Protein AF-A0A967GUB7-F1 (afdb_monomer_lite)

Sequence (92 aa):
MTVHAAEPRYLDQEGNERPPEPWEDADLHLAVVDDHRQTLAEADLWWTHTPALESETPGCIGNFSASNRTSAARLLEAARQHLREAGCSVAV

Foldseek 3Di:
DDKDKDQDFDADPVRDGDDDDPVRRFPIKIFDADPVRDTQWIWTKHQPDDDDDVPWREMETDPTDGNDPVRNVVRVVVNVVVCVVVVGPYYD

Secondary structure (DSSP, 8-state):
-EEEEE----B-TTS-B-PPPTTT--SEEEEEE-TT--EEEEEEEESSSPPPBTTB-EEEEEEEEESSHHHHHHHHHHHHHHHHHTT-SEE-

Structure (mmCIF, N/CA/C/O backbone):
data_AF-A0A967GUB7-F1
#
_entry.id   AF-A0A967GUB7-F1
#
loop_
_atom_site.group_PDB
_atom_site.id
_atom_site.type_symbol
_atom_site.label_atom_id
_atom_site.label_alt_id
_atom_site.label_comp_id
_atom_site.label_asym_id
_atom_site.label_entity_id
_atom_site.label_seq_id
_atom_site.pdbx_PDB_ins_code
_atom_site.Cartn_x
_atom_site.Cartn_y
_atom_site.Cartn_z
_atom_site.occupancy
_atom_site.B_iso_or_equiv
_atom_site.auth_seq_id
_atom_site.auth_comp_id
_atom_site.auth_asym_id
_atom_site.auth_atom_id
_atom_site.pdbx_PDB_model_num
ATOM 1 N N . MET A 1 1 ? 12.360 -4.449 -11.241 1.00 80.12 1 MET A N 1
ATOM 2 C CA . MET A 1 1 ? 11.071 -4.083 -10.587 1.00 80.12 1 MET A CA 1
ATOM 3 C C . MET A 1 1 ? 11.211 -4.066 -9.070 1.00 80.12 1 MET A C 1
ATOM 5 O O . MET A 1 1 ? 11.314 -5.140 -8.472 1.00 80.12 1 MET A O 1
ATOM 9 N N . THR A 1 2 ? 11.152 -2.879 -8.473 1.00 88.50 2 THR A N 1
ATOM 10 C CA . THR A 1 2 ? 11.362 -2.625 -7.034 1.00 88.50 2 THR A CA 1
ATOM 11 C C . THR A 1 2 ? 10.197 -1.808 -6.477 1.00 88.50 2 THR A C 1
ATOM 13 O O . THR A 1 2 ? 9.624 -1.010 -7.214 1.00 88.50 2 THR A O 1
ATOM 16 N N . VAL A 1 3 ? 9.830 -2.015 -5.207 1.00 87.38 3 VAL A N 1
ATOM 17 C CA . VAL A 1 3 ? 8.839 -1.179 -4.507 1.00 87.38 3 VAL A CA 1
ATOM 18 C C . VAL A 1 3 ? 9.575 -0.099 -3.720 1.00 87.38 3 VAL A C 1
ATOM 20 O O . VAL A 1 3 ? 10.513 -0.408 -2.987 1.00 87.38 3 VAL A O 1
ATOM 23 N N . HIS A 1 4 ? 9.156 1.148 -3.883 1.00 90.38 4 HIS A N 1
ATOM 24 C CA . HIS A 1 4 ? 9.618 2.298 -3.124 1.00 90.38 4 HIS A CA 1
ATOM 25 C C . HIS A 1 4 ? 8.508 2.775 -2.200 1.00 90.38 4 HIS A C 1
ATOM 27 O O . HIS A 1 4 ? 7.347 2.811 -2.600 1.00 90.38 4 HIS A O 1
ATOM 33 N N . ALA A 1 5 ? 8.900 3.150 -0.989 1.00 87.25 5 ALA A N 1
ATOM 34 C CA . ALA A 1 5 ? 8.053 3.796 -0.006 1.00 87.25 5 ALA A CA 1
ATOM 35 C C . ALA A 1 5 ? 8.623 5.191 0.258 1.00 87.25 5 ALA A C 1
ATOM 37 O O . ALA A 1 5 ? 9.836 5.332 0.450 1.00 87.25 5 ALA A O 1
ATOM 38 N N . ALA A 1 6 ? 7.773 6.208 0.211 1.00 84.69 6 ALA A N 1
ATOM 39 C CA . ALA A 1 6 ? 8.151 7.592 0.451 1.00 84.69 6 ALA A CA 1
ATOM 40 C C . ALA A 1 6 ? 7.011 8.336 1.145 1.00 84.69 6 ALA A C 1
ATOM 42 O O . ALA A 1 6 ? 5.844 7.978 0.992 1.00 84.69 6 ALA A O 1
ATOM 43 N N . GLU A 1 7 ? 7.354 9.394 1.873 1.00 79.69 7 GLU A N 1
ATOM 44 C CA . GLU A 1 7 ? 6.352 10.366 2.302 1.00 79.69 7 GLU A CA 1
ATOM 45 C C . GLU A 1 7 ? 5.744 11.027 1.051 1.00 79.69 7 GLU A C 1
ATOM 47 O O . GLU A 1 7 ? 6.493 11.374 0.121 1.00 79.69 7 GLU A O 1
ATOM 52 N N . PRO A 1 8 ? 4.412 11.173 0.979 1.00 79.25 8 PRO A N 1
ATOM 53 C CA . PRO A 1 8 ? 3.777 11.825 -0.154 1.00 79.25 8 PRO A CA 1
ATOM 54 C C . PRO A 1 8 ? 4.238 13.279 -0.282 1.00 79.25 8 PRO A C 1
ATOM 56 O O . PRO A 1 8 ? 4.496 13.968 0.706 1.00 79.25 8 PRO A O 1
ATOM 59 N N . ARG A 1 9 ? 4.318 13.770 -1.520 1.00 80.06 9 ARG A N 1
ATOM 60 C CA . ARG A 1 9 ? 4.641 15.174 -1.805 1.00 80.06 9 ARG A CA 1
ATOM 61 C C . ARG A 1 9 ? 3.491 15.803 -2.568 1.00 80.06 9 ARG A C 1
ATOM 63 O O . ARG A 1 9 ? 3.180 15.381 -3.679 1.00 80.06 9 ARG A O 1
ATOM 70 N N . TYR A 1 10 ? 2.894 16.833 -1.982 1.00 80.38 10 TYR A N 1
ATOM 71 C CA . TYR A 1 10 ? 1.780 17.561 -2.577 1.00 80.38 10 TYR A CA 1
ATOM 72 C C . TYR A 1 10 ? 2.315 18.786 -3.287 1.00 80.38 10 TYR A C 1
ATOM 74 O O . TYR A 1 10 ? 2.900 19.677 -2.669 1.00 80.38 10 TYR A O 1
ATOM 82 N N . LEU A 1 11 ? 2.124 18.809 -4.601 1.00 83.81 11 LEU A N 1
ATOM 83 C CA . LEU A 1 11 ? 2.523 19.925 -5.438 1.00 83.81 11 LEU A CA 1
ATOM 84 C C . LEU A 1 11 ? 1.287 20.731 -5.845 1.00 83.81 11 LEU A C 1
ATOM 86 O O . LEU A 1 11 ? 0.193 20.184 -6.025 1.00 83.81 11 LEU A O 1
ATOM 90 N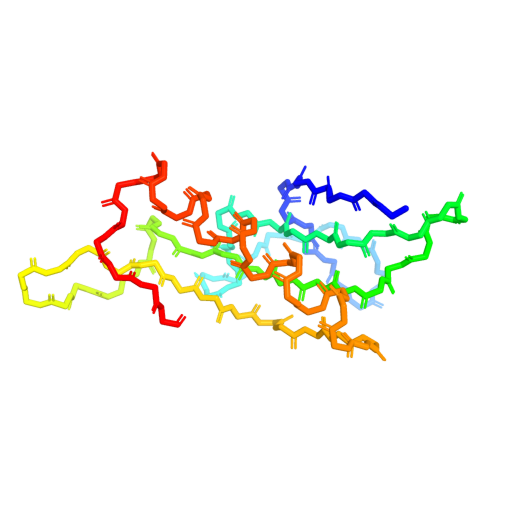 N . ASP A 1 12 ? 1.436 22.046 -5.942 1.00 83.12 12 ASP A N 1
ATOM 91 C CA . ASP A 1 12 ? 0.451 22.905 -6.593 1.00 83.12 12 ASP A CA 1
ATOM 92 C C . ASP A 1 12 ? 0.517 22.765 -8.130 1.00 83.12 12 ASP A C 1
ATOM 94 O O . ASP A 1 12 ? 1.276 21.966 -8.684 1.00 83.12 12 ASP A O 1
ATOM 98 N N . GLN A 1 13 ? -0.301 23.541 -8.845 1.00 80.25 13 GLN A N 1
ATOM 99 C CA . GLN A 1 13 ? -0.334 23.517 -10.314 1.00 80.25 13 GLN A CA 1
ATOM 100 C C . GLN A 1 13 ? 0.966 24.020 -10.964 1.00 80.25 13 GLN A C 1
ATOM 102 O O . GLN A 1 13 ? 1.182 23.793 -12.154 1.00 80.25 13 GLN A O 1
ATOM 107 N N . GLU A 1 14 ? 1.819 24.699 -10.200 1.00 85.00 14 GLU A N 1
ATOM 108 C CA . GLU A 1 14 ? 3.097 25.262 -10.635 1.00 85.00 14 GLU A CA 1
ATOM 109 C C . GLU A 1 14 ? 4.279 24.345 -10.269 1.00 85.00 14 GLU A C 1
ATOM 111 O O . GLU A 1 14 ? 5.414 24.607 -10.669 1.00 85.00 14 GLU A O 1
ATOM 116 N N . GLY A 1 15 ? 4.015 23.236 -9.569 1.00 83.50 15 GLY A N 1
ATOM 117 C CA . GLY A 1 15 ? 5.019 22.269 -9.139 1.00 83.50 15 GLY A CA 1
ATOM 118 C C . GLY A 1 15 ? 5.715 22.627 -7.823 1.00 83.50 15 GLY A C 1
ATOM 119 O O . GLY A 1 15 ? 6.735 22.012 -7.510 1.00 83.50 15 GLY A O 1
ATOM 120 N N . ASN A 1 16 ? 5.202 23.592 -7.055 1.00 87.62 16 ASN A N 1
ATOM 121 C CA . ASN A 1 16 ? 5.749 23.942 -5.744 1.00 87.62 16 ASN A CA 1
ATOM 122 C C . ASN A 1 16 ? 5.135 23.075 -4.643 1.00 87.62 16 ASN A C 1
ATOM 124 O O . ASN A 1 16 ? 3.958 22.725 -4.707 1.00 87.62 16 ASN A O 1
ATOM 128 N N . GLU A 1 17 ? 5.915 22.772 -3.602 1.00 84.06 17 GLU A N 1
ATOM 129 C CA . GLU A 1 17 ? 5.412 22.071 -2.416 1.00 84.06 17 GLU A CA 1
ATOM 130 C C . GLU A 1 17 ? 4.353 22.919 -1.700 1.00 84.06 17 GLU A C 1
ATOM 132 O O . GLU A 1 17 ? 4.584 24.085 -1.372 1.00 84.06 17 GLU A O 1
ATOM 137 N N . ARG A 1 18 ? 3.195 22.315 -1.431 1.00 87.56 18 ARG A N 1
ATOM 138 C CA . ARG A 1 18 ? 2.109 22.903 -0.642 1.00 87.56 18 ARG A CA 1
ATOM 139 C C . ARG A 1 18 ? 1.756 21.985 0.529 1.00 87.56 18 ARG A C 1
ATOM 141 O O . ARG A 1 18 ? 1.997 20.781 0.442 1.00 87.56 18 ARG A O 1
ATOM 148 N N . PRO A 1 19 ? 1.165 22.511 1.612 1.00 79.38 19 PRO A N 1
ATOM 149 C CA . PRO A 1 19 ? 0.569 21.651 2.624 1.00 79.38 19 PRO A CA 1
ATOM 150 C C . PRO A 1 19 ? -0.539 20.780 2.000 1.00 79.38 19 PRO A C 1
ATOM 152 O O . PRO A 1 19 ? -1.275 21.272 1.133 1.00 79.38 19 PRO A O 1
ATOM 155 N N . PRO A 1 20 ? -0.659 19.506 2.413 1.00 75.25 20 PRO A N 1
ATOM 156 C CA . PRO A 1 20 ? -1.780 18.673 2.005 1.00 75.25 20 PRO A CA 1
ATOM 157 C C . PRO A 1 20 ? -3.093 19.269 2.502 1.00 75.25 20 PRO A C 1
ATOM 159 O O . PRO A 1 20 ? -3.168 19.811 3.609 1.00 75.25 20 PRO A O 1
ATOM 162 N N . GLU A 1 21 ? -4.153 19.121 1.713 1.00 76.31 21 GLU A N 1
ATOM 163 C CA . GLU A 1 21 ? -5.495 19.214 2.276 1.00 76.31 21 GLU A CA 1
ATOM 164 C C . GLU A 1 21 ? -5.708 18.061 3.281 1.00 76.31 21 GLU A C 1
ATOM 166 O O . GLU A 1 21 ? -5.088 17.005 3.148 1.00 76.31 21 GLU A O 1
ATOM 171 N N . PRO A 1 22 ? -6.604 18.192 4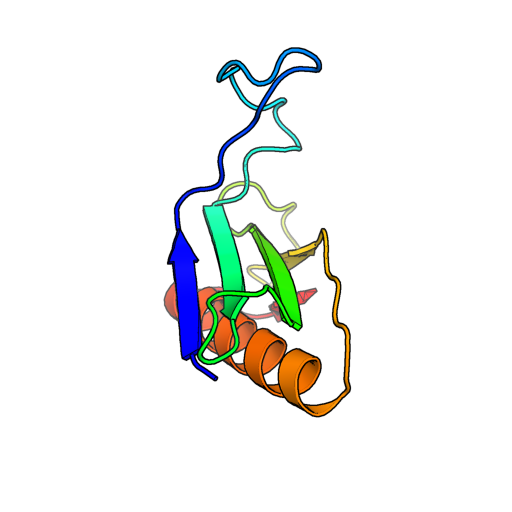.275 1.00 66.00 22 PRO A N 1
ATOM 172 C CA . PRO A 1 22 ? -6.758 17.185 5.333 1.00 66.00 22 PRO A CA 1
ATOM 173 C C . PRO A 1 22 ? -7.085 15.766 4.842 1.00 66.00 22 PRO A C 1
ATOM 175 O O . PRO A 1 22 ? -6.833 14.794 5.541 1.00 66.00 22 PRO A O 1
ATOM 178 N N . TRP A 1 23 ? -7.687 15.643 3.658 1.00 69.31 23 TRP A N 1
ATOM 179 C CA . TRP A 1 23 ? -8.004 14.364 3.014 1.00 69.31 23 TRP A CA 1
ATOM 180 C C . TRP A 1 23 ? -6.912 13.878 2.055 1.00 69.31 23 TRP A C 1
ATOM 182 O O . TRP A 1 23 ? -7.015 12.774 1.528 1.00 69.31 23 TRP A O 1
ATOM 192 N N . GLU A 1 24 ? -5.906 14.704 1.779 1.00 73.25 24 GLU A N 1
ATOM 193 C CA . GLU A 1 24 ? -4.775 14.351 0.930 1.00 73.25 24 GLU A CA 1
ATOM 194 C C . GLU A 1 24 ? -3.646 13.718 1.735 1.00 73.25 24 GLU A C 1
ATOM 196 O O . GLU A 1 24 ? -2.940 12.920 1.140 1.00 73.25 24 GLU A O 1
ATOM 201 N N . ASP A 1 25 ? -3.519 14.004 3.039 1.00 81.81 25 ASP A N 1
ATOM 202 C CA . ASP A 1 25 ? -2.409 13.612 3.926 1.00 81.81 25 ASP A CA 1
ATOM 203 C C . ASP A 1 25 ? -2.327 12.091 4.147 1.00 81.81 25 ASP A C 1
ATOM 205 O O . ASP A 1 25 ? -2.881 11.532 5.095 1.00 81.81 25 ASP A O 1
ATOM 209 N N . ALA A 1 26 ? -1.705 11.405 3.193 1.00 90.81 26 ALA A N 1
ATOM 210 C CA . ALA A 1 26 ? -1.475 9.976 3.240 1.00 90.81 26 ALA A CA 1
ATOM 211 C C . ALA A 1 26 ? -0.278 9.695 4.139 1.00 90.81 26 ALA A C 1
ATOM 213 O O . ALA A 1 26 ? 0.740 10.381 4.100 1.00 90.81 26 ALA A O 1
ATOM 214 N N . ASP A 1 27 ? -0.379 8.633 4.922 1.00 94.19 27 ASP A N 1
ATOM 215 C CA . ASP A 1 27 ? 0.714 8.209 5.782 1.00 94.19 27 ASP A CA 1
ATOM 216 C C . ASP A 1 27 ? 1.886 7.640 4.963 1.00 94.19 27 ASP A C 1
ATOM 218 O O . ASP A 1 27 ? 3.040 7.681 5.398 1.00 94.19 27 ASP A O 1
ATOM 222 N N . LEU A 1 28 ? 1.610 7.090 3.772 1.00 94.75 28 LEU A N 1
ATOM 223 C CA . LEU A 1 28 ? 2.641 6.533 2.901 1.00 94.75 28 LEU A CA 1
ATOM 224 C C . LEU A 1 28 ? 2.243 6.533 1.431 1.00 94.75 28 LEU A C 1
ATOM 226 O O . LEU A 1 28 ? 1.175 6.039 1.079 1.00 94.75 28 LEU A O 1
ATOM 230 N N . HIS A 1 29 ? 3.165 6.957 0.570 1.00 95.44 29 HIS A N 1
ATOM 231 C CA . HIS A 1 29 ? 3.093 6.716 -0.865 1.00 95.44 29 HIS A CA 1
ATOM 232 C C . HIS A 1 29 ? 3.948 5.499 -1.239 1.00 95.44 29 HIS A C 1
ATOM 234 O O . HIS A 1 29 ? 5.139 5.424 -0.911 1.00 95.44 29 HIS A O 1
ATOM 240 N N . LEU A 1 30 ? 3.353 4.544 -1.954 1.00 96.75 30 LEU A N 1
ATOM 241 C CA . LEU A 1 30 ? 4.031 3.372 -2.497 1.00 96.75 30 LEU A CA 1
ATOM 242 C C . LEU A 1 30 ? 4.072 3.423 -4.020 1.00 96.75 30 LEU A C 1
ATOM 244 O O . LEU A 1 30 ? 3.046 3.619 -4.663 1.00 96.75 30 LEU A O 1
ATOM 248 N N 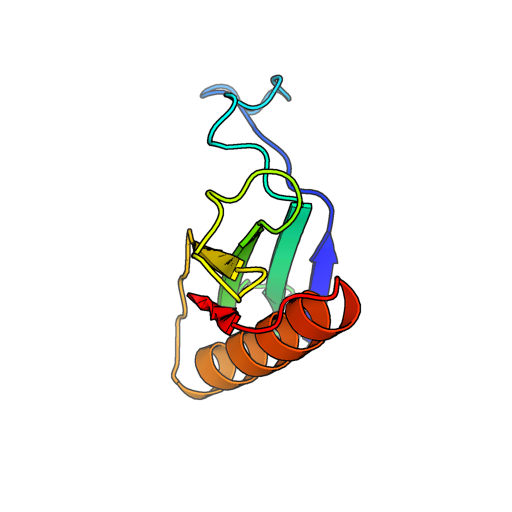. ALA A 1 31 ? 5.231 3.114 -4.600 1.00 97.31 31 ALA A N 1
ATOM 249 C CA . ALA A 1 31 ? 5.400 3.001 -6.046 1.00 97.31 31 ALA A CA 1
ATOM 250 C C . ALA A 1 31 ? 6.211 1.758 -6.432 1.00 97.31 31 ALA A C 1
ATOM 252 O O . ALA A 1 31 ? 7.292 1.502 -5.905 1.00 97.31 31 ALA A O 1
ATOM 253 N N . VAL A 1 32 ? 5.723 0.986 -7.402 1.00 97.38 32 VAL A N 1
ATOM 254 C CA . VAL A 1 32 ? 6.489 -0.065 -8.080 1.00 97.38 32 VAL A CA 1
ATOM 255 C C . VAL A 1 32 ? 7.145 0.548 -9.303 1.00 97.38 32 VAL A C 1
ATOM 257 O O . VAL A 1 32 ? 6.443 0.966 -10.218 1.00 97.38 32 VAL A O 1
ATOM 260 N N . VAL A 1 33 ? 8.473 0.530 -9.369 1.00 96.19 33 VAL A N 1
ATOM 261 C CA . VAL A 1 33 ? 9.224 1.057 -10.517 1.00 96.19 33 VAL A CA 1
ATOM 262 C C . VAL A 1 33 ? 9.939 -0.048 -11.283 1.00 96.19 33 VAL A C 1
ATOM 264 O O . VAL A 1 33 ? 10.302 -1.088 -10.717 1.00 96.19 33 VAL A O 1
ATOM 267 N N . ASP A 1 34 ? 10.138 0.156 -12.581 1.00 94.50 34 ASP A N 1
ATOM 268 C CA . ASP A 1 34 ? 11.007 -0.684 -13.403 1.00 94.50 34 ASP A CA 1
ATOM 269 C C . ASP A 1 34 ? 12.495 -0.321 -13.241 1.00 94.50 34 ASP A C 1
ATOM 271 O O . ASP A 1 34 ? 12.879 0.519 -12.424 1.00 94.50 34 ASP A O 1
ATOM 275 N N . ASP A 1 35 ? 13.357 -0.974 -14.017 1.00 93.25 35 ASP A N 1
ATOM 276 C CA . ASP A 1 35 ? 14.806 -0.772 -13.928 1.00 93.25 35 ASP A CA 1
ATOM 277 C C . ASP A 1 35 ? 15.245 0.596 -14.504 1.00 93.25 35 ASP A C 1
ATOM 279 O O . ASP A 1 35 ? 16.359 1.056 -14.247 1.00 93.25 35 ASP A O 1
ATOM 283 N N . HIS A 1 36 ? 14.349 1.285 -15.220 1.00 93.38 36 HIS A N 1
ATOM 284 C CA . HIS A 1 36 ? 14.508 2.649 -15.724 1.00 93.38 36 HIS A CA 1
ATOM 285 C C . HIS A 1 36 ? 13.867 3.706 -14.808 1.00 93.38 36 HIS A C 1
ATOM 287 O O . HIS A 1 36 ? 13.833 4.882 -15.172 1.00 93.38 36 HIS A O 1
ATOM 293 N N . ARG A 1 37 ? 13.405 3.314 -13.610 1.00 91.06 37 ARG A N 1
ATOM 294 C CA . ARG A 1 37 ? 12.691 4.163 -12.639 1.00 91.06 37 ARG A CA 1
ATOM 295 C C . ARG A 1 37 ? 11.344 4.695 -13.136 1.00 91.06 37 ARG A C 1
ATOM 297 O O . ARG A 1 37 ? 10.858 5.694 -12.615 1.00 91.06 37 ARG A O 1
ATOM 304 N N . GLN A 1 38 ? 10.730 4.045 -14.119 1.00 94.19 38 GLN A N 1
ATOM 305 C CA . GLN A 1 38 ? 9.367 4.371 -14.523 1.00 94.19 38 GLN A CA 1
ATOM 306 C C . GLN A 1 38 ? 8.370 3.726 -13.564 1.00 94.19 38 GLN A C 1
ATOM 308 O O . GLN A 1 38 ? 8.469 2.530 -13.279 1.00 94.19 38 GLN A O 1
ATOM 313 N N . THR A 1 39 ? 7.398 4.505 -13.087 1.00 96.00 39 THR A N 1
ATOM 314 C CA . THR A 1 39 ? 6.315 3.998 -12.240 1.00 96.00 39 THR A CA 1
ATOM 315 C C . THR A 1 39 ? 5.415 3.054 -13.036 1.00 96.00 39 THR A C 1
ATOM 317 O O . THR A 1 39 ? 4.803 3.428 -14.034 1.00 96.00 39 THR A O 1
ATOM 320 N N . LEU A 1 40 ? 5.334 1.804 -12.584 1.00 97.62 40 LEU A N 1
ATOM 321 C CA . LEU A 1 40 ? 4.476 0.754 -13.132 1.00 97.62 40 LEU A CA 1
ATOM 322 C C . LEU A 1 40 ? 3.206 0.527 -12.308 1.00 97.62 40 LEU A C 1
ATOM 324 O O . LEU A 1 40 ? 2.264 -0.091 -12.808 1.00 97.62 40 LEU A O 1
ATOM 328 N N . ALA A 1 41 ? 3.205 0.926 -11.041 1.00 97.88 41 ALA A N 1
ATOM 329 C CA . ALA A 1 41 ? 2.024 0.999 -10.194 1.00 97.88 41 ALA A CA 1
ATOM 330 C C . ALA A 1 41 ? 2.302 1.939 -9.021 1.00 97.88 41 ALA A C 1
ATOM 332 O O . ALA A 1 41 ? 3.444 2.008 -8.575 1.00 97.88 41 ALA A O 1
ATOM 333 N N . GLU A 1 42 ? 1.280 2.603 -8.507 1.00 97.81 42 GLU A N 1
ATOM 334 C CA . GLU A 1 42 ? 1.365 3.464 -7.329 1.00 97.81 42 GLU A CA 1
ATOM 335 C C . GLU A 1 42 ? 0.066 3.433 -6.524 1.00 97.81 42 GLU A C 1
ATOM 337 O O . GLU A 1 42 ? -0.992 3.097 -7.064 1.00 97.81 42 GLU A O 1
ATOM 342 N N . ALA A 1 43 ? 0.169 3.701 -5.225 1.00 97.12 43 ALA A N 1
ATOM 343 C CA . ALA A 1 43 ? -0.961 3.877 -4.325 1.00 97.12 43 ALA A CA 1
ATOM 344 C C . ALA A 1 43 ? -0.538 4.677 -3.095 1.00 97.12 43 ALA A C 1
ATOM 346 O O . ALA A 1 43 ? 0.603 4.585 -2.643 1.00 97.12 43 ALA A O 1
ATOM 347 N N . ASP A 1 44 ? -1.506 5.372 -2.523 1.00 95.44 44 ASP A N 1
ATOM 348 C CA . ASP A 1 44 ? -1.387 6.048 -1.241 1.00 95.44 44 ASP A CA 1
ATOM 349 C C . ASP A 1 44 ? -2.071 5.215 -0.155 1.00 95.44 44 ASP A C 1
ATOM 351 O O . ASP A 1 44 ? -3.078 4.541 -0.409 1.00 95.44 44 ASP A O 1
ATOM 355 N N . LEU A 1 45 ? -1.507 5.244 1.050 1.00 95.12 45 LEU A N 1
ATOM 356 C CA . LEU A 1 45 ? -1.994 4.520 2.217 1.00 95.12 45 LEU A CA 1
ATOM 357 C C . LEU A 1 45 ? -2.347 5.483 3.347 1.00 95.12 45 LEU A C 1
ATOM 359 O O . LEU A 1 45 ? -1.584 6.402 3.637 1.00 95.12 45 LEU A O 1
ATOM 363 N N . TRP A 1 46 ? -3.451 5.201 4.036 1.00 93.94 46 TRP A N 1
ATOM 364 C CA . TRP A 1 46 ? -3.883 5.924 5.234 1.00 93.94 46 TRP A CA 1
ATOM 365 C C . TRP A 1 46 ? -4.179 4.947 6.371 1.00 93.94 46 TRP A C 1
ATOM 367 O O . TRP A 1 46 ? -4.839 3.931 6.158 1.00 93.94 46 TRP A O 1
ATOM 377 N N . TRP A 1 47 ? -3.748 5.273 7.583 1.00 93.50 47 TRP A N 1
ATOM 378 C CA . TRP A 1 47 ? -4.058 4.565 8.828 1.00 93.50 47 TRP A CA 1
ATOM 379 C C . TRP A 1 47 ? -4.113 5.487 10.057 1.00 93.50 47 TRP A C 1
ATOM 381 O O . TRP A 1 47 ? -4.700 5.100 11.065 1.00 93.50 47 TRP A O 1
ATOM 391 N N . THR A 1 48 ? -3.548 6.700 10.004 1.00 90.69 48 THR A N 1
ATOM 392 C CA . THR A 1 48 ? -3.605 7.661 11.123 1.00 90.69 48 THR A CA 1
ATOM 393 C C . THR A 1 48 ? -4.939 8.407 11.163 1.00 90.69 48 THR A C 1
ATOM 395 O O . THR A 1 48 ? -5.499 8.643 12.236 1.00 90.69 48 THR A O 1
ATOM 398 N N . HIS A 1 49 ? -5.477 8.752 9.991 1.00 84.44 49 HIS A N 1
ATOM 399 C CA . HIS A 1 49 ? -6.697 9.549 9.839 1.00 84.44 49 HIS A CA 1
ATOM 400 C C . HIS A 1 49 ? -7.804 8.785 9.100 1.00 84.44 49 HIS A C 1
ATOM 402 O O . HIS A 1 49 ? -8.404 9.285 8.151 1.00 84.44 49 HIS A O 1
ATOM 408 N N . THR A 1 50 ? -8.098 7.561 9.545 1.00 83.56 50 THR A N 1
ATOM 409 C CA . THR A 1 50 ? -9.182 6.737 8.992 1.00 83.56 50 THR A CA 1
ATOM 410 C C . THR A 1 50 ? -10.421 6.747 9.901 1.00 83.56 50 THR A C 1
ATOM 412 O O . THR A 1 50 ? -10.305 6.828 11.128 1.00 83.56 50 THR A O 1
ATOM 415 N N . PRO A 1 51 ? -11.644 6.708 9.337 1.00 79.19 51 PRO A N 1
ATOM 416 C CA . PRO A 1 51 ? -12.852 6.595 10.142 1.00 79.19 51 PRO A CA 1
ATOM 417 C C . PRO A 1 51 ? -12.875 5.246 10.866 1.00 79.19 51 PRO A C 1
ATOM 419 O O . PRO A 1 51 ? -12.587 4.212 10.270 1.00 79.19 51 PRO A O 1
ATOM 422 N N . ALA A 1 52 ? -13.246 5.250 12.146 1.00 77.25 52 ALA A N 1
ATOM 423 C CA . ALA A 1 52 ? -13.351 4.024 12.929 1.00 77.25 52 ALA A CA 1
ATOM 424 C C . ALA A 1 52 ? -14.421 3.088 12.343 1.00 77.25 52 ALA A C 1
ATOM 426 O O . ALA A 1 52 ? -15.541 3.516 12.054 1.00 77.25 52 ALA A O 1
ATOM 427 N N . LEU A 1 53 ? -14.087 1.803 12.218 1.00 81.06 53 LEU A N 1
ATOM 428 C CA . LEU A 1 53 ? -15.004 0.760 11.771 1.00 81.06 53 LEU A CA 1
ATOM 429 C C . LEU A 1 53 ? -15.237 -0.212 12.927 1.00 81.06 53 LEU A C 1
ATOM 431 O O . LEU A 1 53 ? -14.496 -1.166 13.070 1.00 81.06 53 LEU A O 1
ATOM 435 N N . GLU A 1 54 ? -16.248 0.036 13.761 1.00 84.19 54 GLU A N 1
ATOM 436 C CA . GLU A 1 54 ? -16.620 -0.790 14.929 1.00 84.19 54 GLU A CA 1
ATOM 437 C C . GLU A 1 54 ? -15.443 -1.474 15.664 1.00 84.19 54 GLU A C 1
ATOM 439 O O . GLU A 1 54 ? -14.822 -0.863 16.529 1.00 84.19 54 GLU A O 1
ATOM 444 N N . SER A 1 55 ? -15.172 -2.749 15.348 1.00 85.25 55 SER A N 1
ATOM 445 C CA . SER A 1 55 ? -14.175 -3.612 16.007 1.00 85.25 55 SER A CA 1
ATOM 446 C C . SER A 1 55 ? -12.829 -3.681 15.273 1.00 85.25 55 SER A C 1
ATOM 448 O O . SER A 1 55 ? -11.961 -4.462 15.654 1.00 85.25 55 SER A O 1
ATOM 450 N N . GLU A 1 56 ? -12.672 -2.907 14.205 1.00 89.12 56 GLU A N 1
ATOM 451 C CA . GLU A 1 56 ? -11.556 -2.953 13.272 1.00 89.12 56 GLU A CA 1
ATOM 452 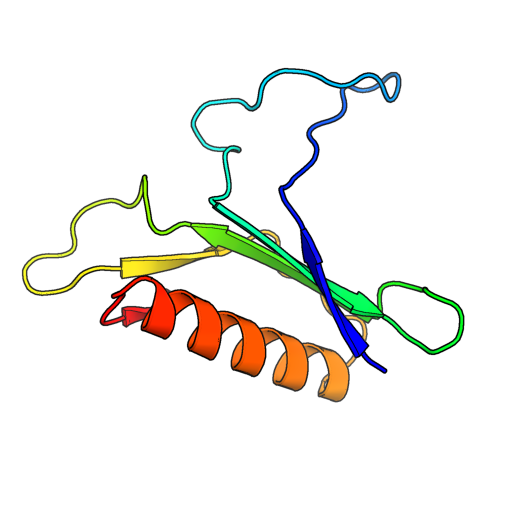C C . GLU A 1 56 ? -10.787 -1.625 13.270 1.00 89.12 56 GLU A C 1
ATOM 454 O O . GLU A 1 56 ? -11.360 -0.541 13.409 1.00 89.12 56 GLU A O 1
ATOM 459 N N . THR A 1 57 ? -9.481 -1.718 13.037 1.00 90.75 57 THR A N 1
ATOM 460 C CA . THR A 1 57 ? -8.606 -0.588 12.716 1.00 90.75 57 THR A CA 1
ATOM 461 C C . THR A 1 57 ? -8.395 -0.588 11.201 1.00 90.75 57 THR A C 1
ATOM 463 O O . THR A 1 57 ? -7.585 -1.383 10.709 1.00 90.75 57 THR A O 1
ATOM 466 N N . PRO A 1 58 ? -9.132 0.229 10.429 1.00 92.69 58 PRO A N 1
ATOM 467 C CA . PRO A 1 58 ? -9.011 0.221 8.982 1.00 92.69 58 PRO A CA 1
ATOM 468 C C . PRO A 1 58 ? -7.750 0.948 8.519 1.00 92.69 58 PRO A C 1
ATOM 470 O O . PRO A 1 58 ? -7.431 2.042 8.988 1.00 92.69 58 PRO A O 1
ATOM 473 N N . GLY A 1 59 ? -7.073 0.337 7.554 1.00 95.00 59 GLY A N 1
ATOM 474 C CA . GLY A 1 59 ? -6.146 1.007 6.654 1.00 95.00 59 GLY A CA 1
ATOM 475 C C . GLY A 1 59 ? -6.794 1.180 5.283 1.00 95.00 59 GLY A C 1
ATOM 476 O O . GLY A 1 59 ? -7.459 0.259 4.813 1.00 95.00 59 GLY A O 1
ATOM 477 N N . CYS A 1 60 ? -6.613 2.327 4.639 1.00 94.00 60 CYS A N 1
ATOM 478 C CA . CYS A 1 60 ? -7.189 2.607 3.323 1.00 94.00 60 CYS A CA 1
ATOM 479 C C . CYS A 1 60 ? -6.109 2.611 2.241 1.00 94.00 60 CYS A C 1
ATOM 481 O O . CYS A 1 60 ? -5.012 3.121 2.468 1.00 94.00 60 CYS A O 1
ATOM 483 N N . ILE A 1 61 ? -6.443 2.087 1.063 1.00 94.94 61 ILE A N 1
ATOM 484 C CA . ILE A 1 61 ? -5.646 2.154 -0.161 1.00 94.94 61 ILE A CA 1
ATOM 485 C C . ILE A 1 61 ? -6.395 3.040 -1.158 1.00 94.94 61 ILE A C 1
ATOM 487 O O . ILE A 1 61 ? -7.509 2.741 -1.584 1.00 94.94 61 ILE A O 1
ATOM 491 N N . GLY A 1 62 ? -5.764 4.129 -1.570 1.00 93.19 62 GLY A N 1
ATOM 492 C CA . GLY A 1 62 ? -6.331 5.115 -2.490 1.00 93.19 62 GLY A CA 1
ATOM 493 C C . GLY A 1 62 ? -5.318 5.538 -3.542 1.00 93.19 62 GLY A C 1
ATOM 494 O O . GLY A 1 62 ? -4.190 5.047 -3.564 1.00 93.19 62 GLY A O 1
ATOM 495 N N . ASN A 1 63 ? -5.752 6.394 -4.471 1.00 92.12 63 ASN A N 1
ATOM 496 C CA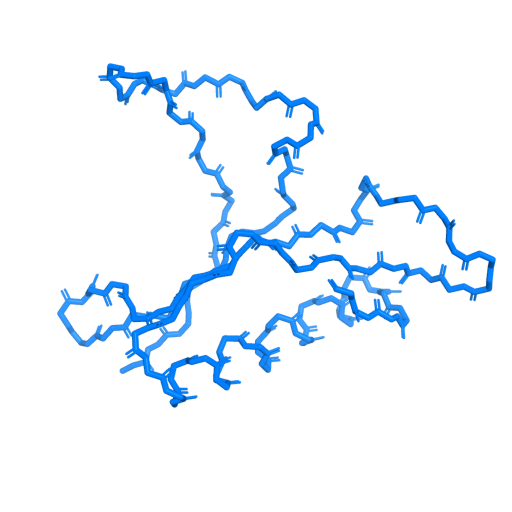 . ASN A 1 63 ? -4.949 6.834 -5.622 1.00 92.12 63 ASN A CA 1
ATOM 497 C C . ASN A 1 63 ? -4.252 5.673 -6.359 1.00 92.12 63 ASN A C 1
ATOM 499 O O . ASN A 1 63 ? -3.161 5.812 -6.902 1.00 92.12 63 ASN A O 1
ATOM 503 N N . PHE A 1 64 ? -4.903 4.506 -6.373 1.00 95.44 64 PHE A N 1
ATOM 504 C CA . PHE A 1 64 ? -4.340 3.295 -6.943 1.00 95.44 64 PHE A CA 1
ATOM 505 C C . PHE A 1 64 ? -4.311 3.378 -8.472 1.00 95.44 64 PHE A C 1
ATOM 507 O O . PHE A 1 64 ? -5.345 3.547 -9.124 1.00 95.44 64 PHE A O 1
ATOM 514 N N . SER A 1 65 ? -3.133 3.163 -9.046 1.00 97.12 65 SER A N 1
ATOM 515 C CA . SER A 1 65 ? -2.918 3.058 -10.487 1.00 97.12 65 SER A CA 1
ATOM 516 C C . SER A 1 65 ? -1.923 1.942 -10.786 1.00 97.12 65 SER A C 1
ATOM 518 O O . SER A 1 65 ? -0.970 1.727 -10.042 1.00 97.12 65 SER A O 1
ATOM 520 N N . ALA A 1 66 ? -2.129 1.199 -11.875 1.00 97.69 66 ALA A N 1
ATOM 521 C CA . ALA A 1 66 ? -1.204 0.154 -12.306 1.00 97.69 66 ALA A CA 1
ATOM 522 C C . ALA A 1 66 ? -1.237 -0.047 -13.823 1.00 97.69 66 ALA A C 1
ATOM 524 O O . ALA A 1 66 ? -2.300 -0.152 -14.432 1.00 97.69 66 ALA A O 1
ATOM 525 N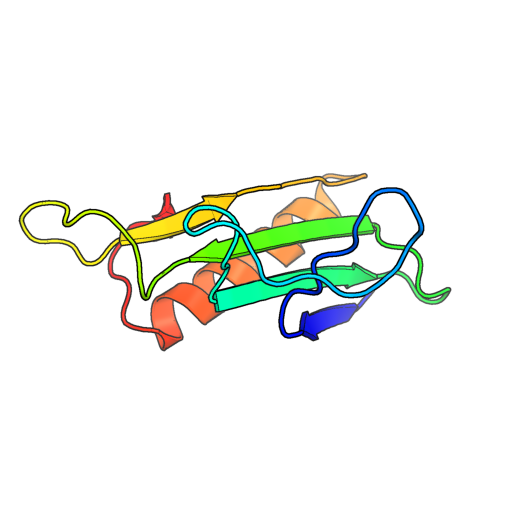 N . SER A 1 67 ? -0.058 -0.186 -14.431 1.00 96.81 67 SER A N 1
ATOM 526 C CA . SER A 1 67 ? 0.092 -0.440 -15.868 1.00 96.81 67 SER A CA 1
ATOM 527 C C . SER A 1 67 ? -0.102 -1.909 -16.245 1.00 96.81 67 SER A C 1
ATOM 529 O O . SER A 1 67 ? -0.368 -2.223 -17.405 1.00 96.81 67 SER A O 1
ATOM 531 N N . ASN A 1 68 ? 0.049 -2.836 -15.291 1.00 97.00 68 ASN A N 1
ATOM 532 C CA . ASN A 1 68 ? -0.127 -4.264 -15.527 1.00 97.00 68 ASN A CA 1
ATOM 533 C C . ASN A 1 68 ? -0.484 -5.041 -14.249 1.00 97.00 68 ASN A C 1
ATOM 535 O O . ASN A 1 68 ? -0.315 -4.579 -13.123 1.00 97.00 68 ASN A O 1
ATOM 539 N N . ARG A 1 69 ? -0.958 -6.278 -14.435 1.00 97.88 69 ARG A N 1
ATOM 540 C CA . ARG A 1 69 ? -1.382 -7.162 -13.336 1.00 97.88 69 ARG A CA 1
ATOM 541 C C . ARG A 1 69 ? -0.243 -7.504 -12.370 1.00 97.88 69 ARG A C 1
ATOM 543 O O . ARG A 1 69 ? -0.479 -7.635 -11.173 1.00 97.88 69 ARG A O 1
ATOM 550 N N . THR A 1 70 ? 0.974 -7.674 -12.879 1.00 97.75 70 THR A N 1
ATOM 551 C CA . THR A 1 70 ? 2.128 -8.068 -12.062 1.00 97.75 70 THR A CA 1
ATOM 552 C C . THR A 1 70 ? 2.565 -6.932 -11.138 1.00 97.75 70 THR A C 1
ATOM 554 O O . THR A 1 70 ? 2.841 -7.187 -9.967 1.00 97.75 70 THR A O 1
ATOM 557 N N . SER A 1 71 ? 2.598 -5.684 -11.625 1.00 97.50 71 SER A N 1
ATOM 558 C CA . SER A 1 71 ? 2.887 -4.512 -10.789 1.00 97.50 71 SER A CA 1
ATOM 559 C C . SER A 1 71 ? 1.778 -4.261 -9.771 1.00 97.50 71 SER A C 1
ATOM 561 O O . SER A 1 71 ? 2.093 -4.074 -8.600 1.00 97.50 71 SER A O 1
ATOM 563 N N . ALA A 1 72 ? 0.507 -4.376 -10.173 1.00 98.00 72 ALA A N 1
ATOM 564 C CA . ALA A 1 72 ? -0.640 -4.278 -9.267 1.00 98.00 72 ALA A CA 1
ATOM 565 C C . ALA A 1 72 ? -0.544 -5.265 -8.091 1.00 98.00 72 ALA A C 1
ATOM 567 O O . ALA A 1 72 ? -0.649 -4.867 -6.935 1.00 98.00 72 ALA A O 1
ATOM 568 N N . ALA A 1 73 ? -0.293 -6.549 -8.369 1.00 98.06 73 ALA A N 1
ATOM 569 C CA . ALA A 1 73 ? -0.200 -7.572 -7.327 1.00 98.06 73 ALA A CA 1
ATOM 570 C C . ALA A 1 73 ? 0.960 -7.314 -6.351 1.00 98.06 73 ALA A C 1
ATOM 572 O O . ALA A 1 73 ? 0.804 -7.491 -5.146 1.00 98.06 73 ALA A O 1
ATOM 573 N N . ARG A 1 74 ? 2.117 -6.869 -6.862 1.00 97.56 74 ARG A N 1
ATOM 574 C CA . ARG A 1 74 ? 3.269 -6.516 -6.018 1.00 97.56 74 ARG A CA 1
ATOM 575 C C . ARG A 1 74 ? 2.987 -5.305 -5.136 1.00 97.56 74 ARG A C 1
ATOM 577 O O . ARG A 1 74 ? 3.359 -5.324 -3.968 1.00 97.56 74 ARG A O 1
ATOM 584 N N . LEU A 1 75 ? 2.341 -4.282 -5.692 1.00 98.19 75 LEU A N 1
ATOM 585 C CA . LEU A 1 75 ? 1.972 -3.082 -4.953 1.00 98.19 75 LEU A CA 1
ATOM 586 C C . LEU A 1 75 ? 0.990 -3.408 -3.825 1.00 98.19 75 LEU A C 1
ATOM 588 O O . LEU A 1 75 ? 1.225 -3.013 -2.691 1.00 98.19 75 LEU A O 1
ATOM 592 N N . LEU A 1 76 ? -0.070 -4.169 -4.117 1.00 97.81 76 LEU A N 1
ATOM 593 C CA . LEU A 1 76 ? -1.087 -4.529 -3.125 1.00 97.81 76 LEU A CA 1
ATOM 594 C C . LEU A 1 76 ? -0.529 -5.421 -2.010 1.00 97.81 76 LEU A C 1
ATOM 596 O O . LEU A 1 76 ? -0.914 -5.263 -0.856 1.00 97.81 76 LEU A O 1
ATOM 600 N N . GLU A 1 77 ? 0.400 -6.327 -2.323 1.00 97.69 77 GLU A N 1
ATOM 601 C CA . GLU A 1 77 ? 1.061 -7.129 -1.290 1.00 97.69 77 GLU A CA 1
ATOM 602 C C . GLU A 1 77 ? 1.946 -6.266 -0.378 1.00 97.69 77 GLU A C 1
ATOM 604 O O . GLU A 1 77 ? 1.917 -6.438 0.841 1.00 97.69 77 GLU A O 1
ATOM 609 N N . ALA A 1 78 ? 2.676 -5.297 -0.943 1.00 97.62 78 ALA A N 1
ATOM 610 C CA . ALA A 1 78 ? 3.447 -4.338 -0.155 1.00 97.62 78 ALA A CA 1
ATOM 611 C C . ALA A 1 78 ? 2.536 -3.445 0.704 1.00 97.62 78 ALA A C 1
ATOM 613 O O . ALA A 1 78 ? 2.782 -3.288 1.898 1.00 97.62 78 ALA A O 1
ATOM 614 N N . ALA A 1 79 ? 1.444 -2.929 0.133 1.00 97.69 79 ALA A N 1
ATOM 615 C CA . ALA A 1 79 ? 0.445 -2.142 0.851 1.00 97.69 79 ALA A CA 1
ATOM 616 C C . ALA A 1 79 ? -0.132 -2.916 2.040 1.00 97.69 79 ALA A C 1
ATOM 618 O O . ALA A 1 79 ? -0.123 -2.432 3.170 1.00 97.69 79 ALA A O 1
ATOM 619 N N . ARG A 1 80 ? -0.549 -4.168 1.813 1.00 96.56 80 ARG A N 1
ATOM 620 C CA . ARG A 1 80 ? -1.048 -5.064 2.862 1.00 96.56 80 ARG A CA 1
ATOM 621 C C . ARG A 1 80 ? -0.028 -5.260 3.981 1.00 96.56 80 ARG A C 1
ATOM 623 O O . ARG A 1 80 ? -0.405 -5.282 5.153 1.00 96.56 80 ARG A O 1
ATOM 630 N N . GLN A 1 81 ? 1.247 -5.437 3.636 1.00 96.75 81 GLN A N 1
ATOM 631 C CA . GLN A 1 81 ? 2.305 -5.587 4.627 1.00 96.75 81 GLN A CA 1
ATOM 632 C C . GLN A 1 81 ? 2.457 -4.319 5.478 1.00 96.75 81 GLN A C 1
ATOM 634 O O . GLN A 1 81 ? 2.449 -4.436 6.703 1.00 96.75 81 GLN A O 1
ATOM 639 N N . HIS A 1 82 ? 2.521 -3.142 4.854 1.00 97.12 82 HIS A N 1
ATOM 640 C CA . HIS A 1 82 ? 2.648 -1.866 5.561 1.00 97.12 82 HIS A CA 1
ATOM 641 C C . HIS A 1 82 ? 1.448 -1.572 6.466 1.00 97.12 82 HIS A C 1
ATOM 643 O O . HIS A 1 82 ? 1.641 -1.252 7.635 1.00 97.12 82 HIS A O 1
ATOM 649 N N . LEU A 1 83 ? 0.217 -1.768 5.983 1.00 96.31 83 LEU A N 1
ATOM 650 C CA . LEU A 1 83 ? -0.986 -1.570 6.800 1.00 96.31 83 LEU A CA 1
ATOM 651 C C . LEU A 1 83 ? -1.011 -2.513 8.011 1.00 96.31 83 LEU A C 1
ATOM 653 O O . LEU A 1 83 ? -1.348 -2.108 9.121 1.00 96.31 83 LEU A O 1
ATOM 657 N N . ARG A 1 84 ? -0.583 -3.767 7.838 1.00 96.31 84 ARG A N 1
ATOM 658 C CA . ARG A 1 84 ? -0.466 -4.710 8.958 1.00 96.31 84 ARG A CA 1
ATOM 659 C C . ARG A 1 84 ? 0.605 -4.281 9.966 1.00 96.31 84 ARG A C 1
ATOM 661 O O . ARG A 1 84 ? 0.396 -4.433 11.165 1.00 96.31 84 ARG A O 1
ATOM 668 N N . GLU A 1 85 ? 1.746 -3.779 9.498 1.00 96.81 85 GLU A N 1
ATOM 669 C CA . GLU A 1 85 ? 2.815 -3.250 10.359 1.00 96.81 85 GLU A CA 1
ATOM 670 C C . GLU A 1 85 ? 2.374 -1.986 11.113 1.00 96.81 85 GLU A C 1
ATOM 672 O O . GLU A 1 85 ? 2.764 -1.803 12.265 1.00 96.81 85 GLU A O 1
ATOM 677 N N . ALA A 1 86 ? 1.492 -1.180 10.515 1.00 95.12 86 ALA A N 1
ATOM 678 C CA . ALA A 1 86 ? 0.836 -0.036 11.148 1.00 95.12 86 ALA A CA 1
ATOM 679 C C . ALA A 1 86 ? -0.273 -0.425 12.150 1.00 95.12 86 ALA A C 1
ATOM 681 O O . ALA A 1 86 ? -0.833 0.439 12.821 1.00 95.12 86 ALA A O 1
ATOM 682 N N . GLY A 1 87 ? -0.585 -1.719 12.292 1.00 95.12 87 GLY A N 1
ATOM 683 C CA . GLY A 1 87 ? -1.594 -2.216 13.230 1.00 95.12 87 GLY A CA 1
ATOM 684 C C . GLY A 1 87 ? -3.024 -2.227 12.686 1.00 95.12 87 GLY A C 1
ATOM 685 O O . GLY A 1 87 ? -3.960 -2.439 13.459 1.00 95.12 87 GLY A O 1
ATOM 686 N N . CYS A 1 88 ? -3.213 -2.036 11.378 1.00 95.06 88 CYS A N 1
ATOM 687 C CA . CYS A 1 88 ? -4.520 -2.187 10.751 1.00 95.06 88 CYS A CA 1
ATOM 688 C C . CYS A 1 88 ? -4.953 -3.660 10.753 1.00 95.06 88 CYS A C 1
ATOM 690 O O . CYS A 1 88 ? -4.167 -4.565 10.452 1.00 95.06 88 CYS A O 1
ATOM 692 N N . SER A 1 89 ? -6.226 -3.898 11.053 1.00 93.00 89 SER A N 1
ATOM 693 C CA . SER A 1 89 ? -6.842 -5.229 11.057 1.00 93.00 89 SER A CA 1
ATOM 694 C C . SER A 1 89 ? -7.609 -5.528 9.764 1.00 93.00 89 SER A C 1
ATOM 696 O O . SER A 1 89 ? -7.768 -6.693 9.398 1.00 93.00 89 SER A O 1
ATOM 698 N N . VAL A 1 90 ? -7.987 -4.484 9.020 1.00 91.88 90 VAL A N 1
ATOM 699 C CA . VAL A 1 90 ? -8.619 -4.567 7.698 1.00 91.88 90 VAL A CA 1
ATOM 700 C C . VAL A 1 90 ? -8.002 -3.539 6.748 1.00 91.88 90 VAL A C 1
ATOM 702 O O . VAL A 1 90 ? -7.647 -2.440 7.167 1.00 91.88 90 VAL A O 1
ATOM 705 N N . ALA A 1 91 ? -7.862 -3.904 5.472 1.00 91.75 91 ALA A N 1
ATOM 706 C CA . ALA A 1 91 ? -7.460 -2.998 4.398 1.00 91.75 91 ALA A CA 1
ATOM 707 C C . ALA A 1 91 ? -8.652 -2.770 3.459 1.00 91.75 91 ALA A C 1
ATOM 709 O O . ALA A 1 91 ? -9.298 -3.747 3.065 1.00 91.75 91 ALA A O 1
ATOM 710 N N . VAL A 1 92 ? -8.934 -1.508 3.130 1.00 86.69 92 VAL A N 1
ATOM 711 C CA . VAL A 1 92 ? -10.069 -1.068 2.300 1.00 86.69 92 VAL A CA 1
ATOM 712 C C . VAL A 1 92 ? -9.574 -0.344 1.062 1.00 86.69 92 VAL A C 1
ATOM 714 O O . VAL A 1 92 ? -8.732 0.564 1.223 1.00 86.69 92 VAL A O 1
#

pLDDT: mean 90.47, std 7.54, range [66.0, 98.19]

Radius of gyration: 13.8 Å; chains: 1; bounding box: 31×33×32 Å